Protein AF-A0A8H4B913-F1 (afdb_monomer_lite)

pLDDT: mean 76.71, std 16.84, range [29.48, 97.31]

Sequence (145 aa):
MSSKTLIDTDVIFIDRSGDLFRDILYYLRTGSVTTSNKKKLTSLQREAEFYQLQELANLLERHMDRANREHKEFLVRDMDFLDVSNIGVTKYIAHRQHTGKVYVYQIIGVIDVLISGYCQNHRKHGCTECHAQKLILRSSSKTLV

Radius of gyration: 27.28 Å; chains: 1; bounding box: 84×28×72 Å

Foldseek 3Di:
DDPPPPPPPPDDDDPDDPVLVVQVVVCVVPVDGDDLDLVSLVNNLVVCVVVVVVSSNVVSVVSNVVSVVVPFDKDKAAPVQADFDDDDPDGGWGWDDDPNDIWIKDWPDKDWAFDQQQDPVVRDGRDPPDTGIITTITGDPDDDD

InterPro domains:
  IPR003131 Potassium channel tetramerisation-type BTB domain [PF02214] (8-56)
  IPR011333 SKP1/BTB/POZ domain superfamily [G3DSA:3.30.710.10] (2-71)
  IPR011333 SKP1/BTB/POZ domain superfamily [SSF54695] (8-66)

Secondary structure (DSSP, 8-state):
---------------S-HHHHHHHHHHHHHS------HHHHHHHHHHHHHTT-HHHHHHHHHHHHHHHHHS-PEEEEEGGG-B-----SSS-EEEEEETTEEEEEEEEEEEEEEEEEEETTTTEEEEEEEEEEEEEEEE------

Structure (mmCIF, N/CA/C/O backbone):
data_AF-A0A8H4B913-F1
#
_entry.id   AF-A0A8H4B913-F1
#
loop_
_atom_site.group_PDB
_atom_site.id
_atom_site.type_symbol
_atom_site.label_atom_id
_atom_site.label_alt_id
_atom_site.label_comp_id
_atom_site.label_asym_id
_atom_site.label_entity_id
_atom_site.label_seq_id
_atom_site.pdbx_PDB_ins_code
_atom_site.Cartn_x
_atom_site.Cartn_y
_atom_site.Cartn_z
_atom_site.occupancy
_atom_site.B_iso_or_equiv
_atom_site.auth_seq_id
_atom_site.auth_comp_id
_atom_site.auth_asym_id
_atom_site.auth_atom_id
_atom_site.pdbx_PDB_model_num
ATOM 1 N N . MET A 1 1 ? 54.958 4.901 -26.358 1.00 37.69 1 MET A N 1
ATOM 2 C CA . MET A 1 1 ? 54.009 3.983 -25.694 1.00 37.69 1 MET A CA 1
ATOM 3 C C . MET A 1 1 ? 52.603 4.500 -25.952 1.00 37.69 1 MET A C 1
ATOM 5 O O . MET A 1 1 ? 52.156 5.405 -25.266 1.00 37.69 1 MET A O 1
ATOM 9 N N . SER A 1 2 ? 51.974 4.034 -27.030 1.00 46.09 2 SER A N 1
ATOM 10 C CA . SER A 1 2 ? 50.637 4.464 -27.445 1.00 46.09 2 SER A CA 1
ATOM 11 C C . SER A 1 2 ? 49.643 3.423 -26.931 1.00 46.09 2 SER A C 1
ATOM 13 O O . SER A 1 2 ? 49.514 2.358 -27.529 1.00 46.09 2 SER A O 1
ATOM 15 N N . SER A 1 3 ? 49.002 3.685 -25.788 1.00 45.22 3 SER A N 1
ATOM 16 C CA . SER A 1 3 ? 47.859 2.875 -25.353 1.00 45.22 3 SER A CA 1
ATOM 17 C C . SER A 1 3 ? 46.655 3.290 -26.182 1.00 45.22 3 SER A C 1
ATOM 19 O O . SER A 1 3 ? 45.965 4.257 -25.870 1.00 45.22 3 SER A O 1
ATOM 21 N N . LYS A 1 4 ? 46.424 2.564 -27.275 1.00 53.06 4 LYS A N 1
ATOM 22 C CA . LYS A 1 4 ? 45.121 2.530 -27.932 1.00 53.06 4 LYS A CA 1
ATOM 23 C C . LYS A 1 4 ? 44.189 1.735 -27.022 1.00 53.06 4 LYS A C 1
ATOM 25 O O . LYS A 1 4 ? 44.141 0.512 -27.108 1.00 53.06 4 LYS A O 1
ATOM 30 N N . THR A 1 5 ? 43.482 2.419 -26.129 1.00 48.75 5 THR A N 1
ATOM 31 C CA . THR A 1 5 ? 42.288 1.841 -25.512 1.00 48.75 5 THR A CA 1
ATOM 32 C C . THR A 1 5 ? 41.269 1.692 -26.634 1.00 48.75 5 THR A C 1
ATOM 34 O O . THR A 1 5 ? 40.679 2.674 -27.076 1.00 48.75 5 THR A O 1
ATOM 37 N N . LEU A 1 6 ? 41.137 0.477 -27.164 1.00 49.78 6 LEU A N 1
ATOM 38 C CA . LEU A 1 6 ? 40.024 0.101 -28.025 1.00 49.78 6 LEU A CA 1
ATOM 39 C C . LEU A 1 6 ? 38.783 0.084 -27.136 1.00 49.78 6 LEU A C 1
ATOM 41 O O . LEU A 1 6 ? 38.476 -0.915 -26.491 1.00 49.78 6 LEU A O 1
ATOM 45 N N . ILE A 1 7 ? 38.139 1.241 -27.018 1.00 54.75 7 ILE A N 1
ATOM 46 C CA . ILE A 1 7 ? 36.788 1.317 -26.492 1.00 54.75 7 ILE A CA 1
ATOM 47 C C . ILE A 1 7 ? 35.910 0.845 -27.647 1.00 54.75 7 ILE A C 1
ATOM 49 O O . ILE A 1 7 ? 35.739 1.565 -28.627 1.00 54.75 7 ILE A O 1
ATOM 53 N N . ASP A 1 8 ? 35.422 -0.386 -27.563 1.00 57.50 8 ASP A N 1
ATOM 54 C CA . ASP A 1 8 ? 34.297 -0.822 -28.382 1.00 57.50 8 ASP A CA 1
ATOM 55 C C . ASP A 1 8 ? 33.063 -0.099 -27.808 1.00 57.50 8 ASP A C 1
ATOM 57 O O . ASP A 1 8 ? 32.496 -0.492 -26.787 1.00 57.50 8 ASP A O 1
ATOM 61 N N . THR A 1 9 ? 32.785 1.104 -28.320 1.00 63.94 9 THR A N 1
ATOM 62 C CA . THR A 1 9 ? 31.836 2.079 -27.753 1.00 63.94 9 THR A CA 1
ATOM 63 C C . THR A 1 9 ? 30.383 1.767 -28.112 1.00 63.94 9 THR A C 1
ATOM 65 O O . THR A 1 9 ? 29.708 2.608 -28.695 1.00 63.94 9 THR A O 1
ATOM 68 N N . ASP A 1 10 ? 29.878 0.604 -27.707 1.00 74.06 10 ASP A N 1
ATOM 69 C CA . ASP A 1 10 ? 28.447 0.255 -27.816 1.00 74.06 10 ASP A CA 1
ATOM 70 C C . ASP A 1 10 ? 27.734 0.279 -26.448 1.00 74.06 10 ASP A C 1
ATOM 72 O O . ASP A 1 10 ? 26.744 -0.413 -26.208 1.00 74.06 10 ASP A O 1
ATOM 76 N N . VAL A 1 11 ? 28.232 1.085 -25.505 1.00 80.44 11 VAL A N 1
ATOM 77 C CA . VAL A 1 11 ? 27.649 1.211 -24.162 1.00 80.44 11 VAL A CA 1
ATOM 78 C C . VAL A 1 11 ? 26.932 2.548 -24.019 1.00 80.44 11 VAL A C 1
ATOM 80 O O . VAL A 1 11 ? 27.543 3.612 -24.106 1.00 80.44 11 VAL A O 1
ATOM 83 N N . ILE A 1 12 ? 25.629 2.490 -23.739 1.00 85.50 12 ILE A N 1
A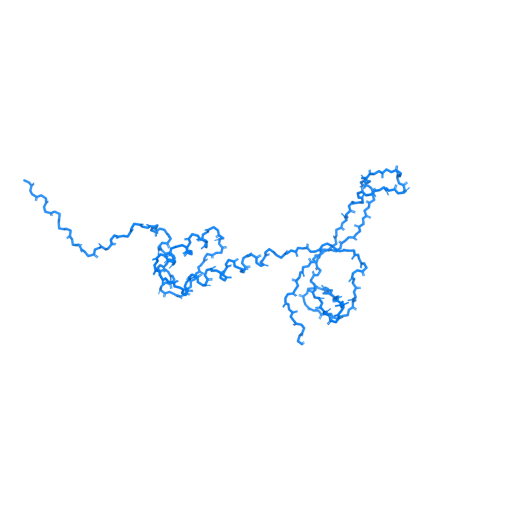TOM 84 C CA . ILE A 1 12 ? 24.831 3.666 -23.384 1.00 85.50 12 ILE A CA 1
ATOM 85 C C . ILE A 1 12 ? 25.016 3.941 -21.891 1.00 85.50 12 ILE A C 1
ATOM 87 O O . ILE A 1 12 ? 24.668 3.112 -21.048 1.00 85.50 12 ILE A O 1
ATOM 91 N N . PHE A 1 13 ? 25.547 5.117 -21.562 1.00 89.94 13 PHE A N 1
ATOM 92 C CA . PHE A 1 13 ? 25.605 5.600 -20.186 1.00 89.94 13 PHE A CA 1
ATOM 93 C C . PHE A 1 13 ? 24.299 6.304 -19.812 1.00 89.94 13 PHE A C 1
ATOM 95 O O . PHE A 1 13 ? 23.830 7.185 -20.533 1.00 89.94 13 PHE A O 1
ATOM 102 N N . ILE A 1 14 ? 23.731 5.929 -18.667 1.00 92.44 14 ILE A N 1
ATOM 103 C CA . ILE A 1 14 ? 22.515 6.525 -18.116 1.00 92.44 14 ILE A CA 1
ATOM 104 C C . ILE A 1 14 ? 22.822 6.961 -16.682 1.00 92.44 14 ILE A C 1
ATOM 106 O O . ILE A 1 14 ? 23.134 6.124 -15.837 1.00 92.44 14 ILE A O 1
ATOM 110 N N . ASP A 1 15 ? 22.718 8.263 -16.406 1.00 94.81 15 ASP A N 1
ATOM 111 C CA . ASP A 1 15 ? 22.996 8.857 -15.090 1.00 94.81 15 ASP A CA 1
ATOM 112 C C . ASP A 1 15 ? 21.830 8.639 -14.111 1.00 94.81 15 ASP A C 1
ATOM 114 O O . ASP A 1 15 ? 21.095 9.560 -13.754 1.00 94.81 15 ASP A O 1
ATOM 118 N N . ARG A 1 16 ? 21.586 7.372 -13.759 1.00 93.94 16 ARG A N 1
ATOM 119 C CA . ARG A 1 16 ? 20.510 6.917 -12.865 1.00 93.94 16 ARG A CA 1
ATOM 120 C C . ARG A 1 16 ? 21.000 5.801 -11.946 1.00 93.94 16 ARG A C 1
ATOM 122 O O . ARG A 1 16 ? 22.107 5.285 -12.074 1.00 93.94 16 ARG A O 1
ATOM 129 N N . SER A 1 17 ? 20.153 5.398 -11.000 1.00 93.25 17 SER A N 1
ATOM 130 C CA . SER A 1 17 ? 20.478 4.322 -10.061 1.00 93.25 17 SER A CA 1
ATOM 131 C C . SER A 1 17 ? 20.551 2.962 -10.765 1.00 93.25 17 SER A C 1
ATOM 133 O O . SER A 1 17 ? 19.525 2.393 -11.142 1.00 93.25 17 SER A O 1
ATOM 135 N N . GLY A 1 18 ? 21.758 2.400 -10.875 1.00 91.06 18 GLY A N 1
ATOM 136 C CA . GLY A 1 18 ? 21.967 1.050 -11.415 1.00 91.06 18 GLY A CA 1
ATOM 137 C C . GLY A 1 18 ? 21.254 -0.047 -10.612 1.00 91.06 18 GLY A C 1
ATOM 138 O O . GLY A 1 18 ? 20.727 -0.997 -11.193 1.00 91.06 18 GLY A O 1
ATOM 139 N N . ASP A 1 19 ? 21.156 0.115 -9.290 1.00 92.38 19 ASP A N 1
ATOM 140 C CA . ASP A 1 19 ? 20.474 -0.843 -8.413 1.00 92.38 19 ASP A CA 1
ATOM 141 C C . ASP A 1 19 ? 18.971 -0.919 -8.696 1.00 92.38 19 ASP A C 1
ATOM 143 O O . ASP A 1 19 ? 18.420 -2.013 -8.808 1.00 92.38 19 ASP A O 1
ATOM 147 N N . LEU A 1 20 ? 18.304 0.229 -8.856 1.00 94.81 20 LEU A N 1
ATOM 148 C CA . LEU A 1 20 ? 16.885 0.265 -9.220 1.00 94.81 20 LEU A CA 1
ATOM 149 C C . LEU A 1 20 ? 16.672 -0.138 -10.682 1.00 94.81 20 LEU A C 1
ATOM 151 O O . LEU A 1 20 ? 15.672 -0.780 -11.004 1.00 94.81 20 LEU A O 1
ATOM 155 N N . PHE A 1 21 ? 17.626 0.167 -11.566 1.00 95.75 21 PHE A N 1
ATOM 156 C CA . PHE A 1 21 ? 17.557 -0.254 -12.962 1.00 95.75 21 PHE A CA 1
ATOM 157 C C . PHE A 1 21 ? 17.549 -1.781 -13.112 1.00 95.75 21 PHE A C 1
ATOM 159 O O . PHE A 1 21 ? 16.904 -2.308 -14.016 1.00 95.75 21 PHE A O 1
ATOM 166 N N . ARG A 1 22 ? 18.175 -2.522 -12.188 1.00 94.81 22 ARG A N 1
ATOM 167 C CA . ARG A 1 22 ? 18.057 -3.986 -12.139 1.00 94.81 22 ARG A CA 1
ATOM 168 C C . ARG A 1 22 ? 16.602 -4.445 -12.003 1.00 94.81 22 ARG A C 1
ATOM 170 O O . ARG A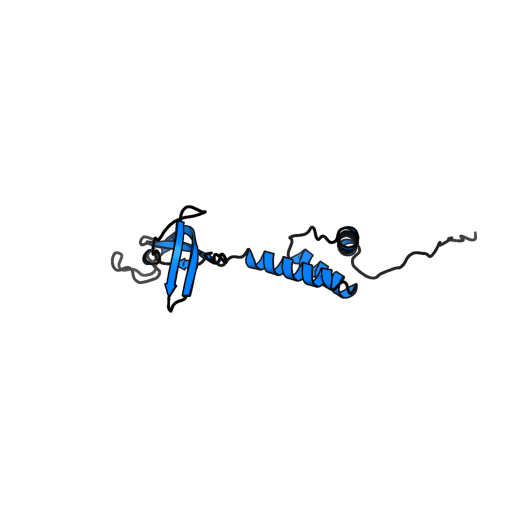 1 22 ? 16.211 -5.408 -12.663 1.00 94.81 22 ARG A O 1
ATOM 177 N N . ASP A 1 23 ? 15.811 -3.773 -11.169 1.00 95.25 23 ASP A N 1
ATOM 178 C CA . ASP A 1 23 ? 14.389 -4.078 -10.989 1.00 95.25 23 ASP A CA 1
ATOM 179 C C . ASP A 1 23 ? 13.564 -3.642 -12.216 1.00 95.25 23 ASP A C 1
ATOM 181 O O . ASP A 1 23 ? 12.682 -4.385 -12.647 1.00 95.25 23 ASP A O 1
ATOM 185 N N . ILE A 1 24 ? 13.894 -2.500 -12.839 1.00 96.25 24 ILE A N 1
ATOM 186 C CA . ILE A 1 24 ? 13.298 -2.072 -14.121 1.00 96.25 24 ILE A CA 1
ATOM 187 C C . ILE A 1 24 ? 13.535 -3.132 -15.205 1.00 96.25 24 ILE A C 1
ATOM 189 O O . ILE A 1 24 ? 12.596 -3.577 -15.862 1.00 96.25 24 ILE A O 1
ATOM 193 N N . LEU A 1 25 ? 14.774 -3.605 -15.353 1.00 96.56 25 LEU A N 1
ATOM 194 C CA . LEU A 1 25 ? 15.123 -4.667 -16.295 1.00 96.56 25 LEU A CA 1
ATOM 195 C C . LEU A 1 25 ? 14.404 -5.981 -15.991 1.00 96.56 25 LEU A C 1
ATOM 197 O O . LEU A 1 25 ? 14.025 -6.704 -16.910 1.00 96.56 25 LEU A O 1
ATOM 201 N N . TYR A 1 26 ? 14.240 -6.322 -14.714 1.00 96.06 26 TYR A N 1
ATOM 202 C CA . TYR A 1 26 ? 13.482 -7.506 -14.331 1.00 96.06 26 TYR A CA 1
ATOM 203 C C . TYR A 1 26 ? 12.018 -7.393 -14.773 1.00 96.06 26 TYR A C 1
ATOM 205 O O . TYR A 1 26 ? 11.489 -8.341 -15.359 1.00 96.06 26 TYR A O 1
ATOM 213 N N . TYR A 1 27 ? 11.390 -6.231 -14.572 1.00 96.38 27 TYR A N 1
ATOM 214 C CA . TYR A 1 27 ? 10.039 -5.972 -15.060 1.00 96.38 27 TYR A CA 1
ATOM 215 C C . TYR A 1 27 ? 9.961 -6.067 -16.587 1.00 96.38 27 TYR A C 1
ATOM 217 O O . TYR A 1 27 ? 9.115 -6.792 -17.094 1.00 96.38 27 TYR A O 1
ATOM 225 N N . LEU A 1 28 ? 10.879 -5.442 -17.328 1.00 95.44 28 LEU A N 1
ATOM 226 C CA . LEU A 1 28 ? 10.891 -5.520 -18.796 1.00 95.44 28 LEU A CA 1
ATOM 227 C C . LEU A 1 28 ? 11.009 -6.962 -19.320 1.00 95.44 28 LEU A C 1
ATOM 229 O O . LEU A 1 28 ? 10.495 -7.271 -20.390 1.00 95.44 28 LEU A O 1
ATOM 233 N N . ARG A 1 29 ? 11.657 -7.862 -18.568 1.00 96.38 29 ARG A N 1
ATOM 234 C CA . ARG A 1 29 ? 11.787 -9.285 -18.929 1.00 96.38 29 ARG A CA 1
ATOM 235 C C . ARG A 1 29 ? 10.578 -10.140 -18.555 1.00 96.38 29 ARG A C 1
ATOM 237 O O . ARG A 1 29 ? 10.346 -11.157 -19.198 1.00 96.38 29 ARG A O 1
ATOM 244 N N . THR A 1 30 ? 9.872 -9.799 -17.478 1.00 95.31 30 THR A N 1
ATOM 245 C CA . THR A 1 30 ? 8.906 -10.710 -16.826 1.00 95.31 30 THR A CA 1
ATOM 246 C C . THR A 1 30 ? 7.503 -10.130 -16.660 1.00 95.31 30 THR A C 1
ATOM 248 O O . THR A 1 30 ? 6.591 -10.843 -16.247 1.00 95.31 30 THR A O 1
ATOM 251 N N . GLY A 1 31 ? 7.324 -8.832 -16.895 1.00 92.12 31 GLY A N 1
ATOM 252 C CA . GLY A 1 31 ? 6.111 -8.081 -16.572 1.00 92.12 31 GLY A CA 1
ATOM 253 C C . GLY A 1 31 ? 5.811 -7.973 -15.071 1.00 92.12 31 GLY A C 1
ATOM 254 O O . GLY A 1 31 ? 4.720 -7.547 -14.701 1.00 92.12 31 GLY A O 1
ATOM 255 N N . SER A 1 32 ? 6.739 -8.375 -14.194 1.00 89.75 32 SER A N 1
ATOM 256 C CA . SER A 1 32 ? 6.480 -8.562 -12.760 1.00 89.75 32 SER A CA 1
ATOM 257 C C . SER A 1 32 ? 7.358 -7.681 -11.867 1.00 89.75 32 SER A C 1
ATOM 259 O O . SER A 1 32 ? 8.486 -7.340 -12.214 1.00 89.75 32 SER A O 1
ATOM 261 N N . VAL A 1 33 ? 6.849 -7.349 -10.675 1.00 90.62 33 VAL A N 1
ATOM 262 C CA . VAL A 1 33 ? 7.568 -6.609 -9.622 1.00 90.62 33 VAL A CA 1
ATOM 263 C C . VAL A 1 33 ? 7.680 -7.490 -8.380 1.00 90.62 33 VAL A C 1
ATOM 265 O O . VAL A 1 33 ? 6.695 -8.073 -7.938 1.00 90.62 33 VAL A O 1
ATOM 268 N N . THR A 1 34 ? 8.875 -7.580 -7.795 1.00 82.62 34 THR A N 1
ATOM 269 C CA . THR A 1 34 ? 9.179 -8.532 -6.706 1.00 82.62 34 THR A CA 1
ATOM 270 C C . THR A 1 34 ? 9.225 -7.905 -5.313 1.00 82.62 34 THR A C 1
ATOM 272 O O . THR A 1 34 ? 9.262 -8.624 -4.317 1.00 82.62 34 THR A O 1
ATOM 275 N N . THR A 1 35 ? 9.227 -6.575 -5.205 1.00 84.31 35 THR A N 1
ATOM 276 C CA . THR A 1 35 ? 9.357 -5.878 -3.918 1.00 84.31 35 THR A CA 1
ATOM 277 C C . THR A 1 35 ? 8.004 -5.512 -3.309 1.00 84.31 35 THR A C 1
ATOM 279 O O . THR A 1 35 ? 7.144 -4.942 -3.972 1.00 84.31 35 THR A O 1
ATOM 282 N N . SER A 1 36 ? 7.848 -5.761 -2.009 1.00 79.38 36 SER A N 1
ATOM 283 C CA . SER A 1 36 ? 6.737 -5.266 -1.180 1.00 79.38 36 SER A CA 1
ATOM 284 C C . SER A 1 36 ? 7.135 -4.087 -0.279 1.00 79.38 36 SER A C 1
ATOM 286 O O . SER A 1 36 ? 6.292 -3.496 0.391 1.00 79.38 36 SER A O 1
ATOM 288 N N . ASN A 1 37 ? 8.418 -3.707 -0.253 1.00 86.94 37 ASN A N 1
ATOM 289 C CA . ASN A 1 37 ? 8.898 -2.599 0.570 1.00 86.94 37 ASN A CA 1
ATOM 290 C C . ASN A 1 37 ? 8.413 -1.251 0.010 1.00 86.94 37 ASN A C 1
ATOM 292 O O . ASN A 1 37 ? 8.799 -0.866 -1.093 1.00 86.94 37 ASN A O 1
ATOM 296 N N . LYS A 1 38 ? 7.639 -0.501 0.806 1.00 85.50 38 LYS A N 1
ATOM 297 C CA . LYS A 1 38 ? 7.057 0.796 0.423 1.00 85.50 38 LYS A CA 1
ATOM 298 C C . LYS A 1 38 ? 8.092 1.829 -0.027 1.00 85.50 38 LYS A C 1
ATOM 300 O O . LYS A 1 38 ? 7.888 2.468 -1.051 1.00 85.50 38 LYS A O 1
ATOM 305 N N . LYS A 1 39 ? 9.217 1.972 0.688 1.00 89.00 39 LYS A N 1
ATOM 306 C CA . LYS A 1 39 ? 10.281 2.917 0.295 1.00 89.00 39 LYS A CA 1
ATOM 307 C C . LYS A 1 39 ? 10.869 2.537 -1.063 1.00 89.00 39 LYS A C 1
ATOM 309 O O . LYS A 1 39 ? 11.073 3.407 -1.903 1.00 89.00 39 LYS A O 1
ATOM 314 N N . LYS A 1 40 ? 11.096 1.238 -1.287 1.00 90.88 40 LYS A N 1
ATOM 315 C CA . LYS A 1 40 ? 11.619 0.732 -2.561 1.00 90.88 40 LYS A CA 1
ATOM 316 C C . LYS A 1 40 ? 10.609 0.909 -3.700 1.00 90.88 40 LYS A C 1
ATOM 318 O O . LYS A 1 40 ? 11.011 1.336 -4.773 1.00 90.88 40 LYS A O 1
ATOM 323 N N . LEU A 1 41 ? 9.319 0.656 -3.457 1.00 92.62 41 LEU A N 1
ATOM 324 C CA . LEU A 1 41 ? 8.242 0.900 -4.427 1.00 92.62 41 LEU A CA 1
ATOM 325 C C . LEU A 1 41 ? 8.198 2.370 -4.866 1.00 92.62 41 LEU A C 1
ATOM 327 O O . LEU A 1 41 ? 8.175 2.638 -6.062 1.00 92.62 41 LEU A O 1
ATOM 331 N N . THR A 1 42 ? 8.274 3.315 -3.923 1.00 93.50 42 THR A N 1
ATOM 332 C CA . THR A 1 42 ? 8.294 4.753 -4.241 1.00 93.50 42 THR A CA 1
ATOM 333 C C . THR A 1 42 ? 9.527 5.153 -5.053 1.00 93.50 42 THR A C 1
ATOM 335 O O . THR A 1 42 ? 9.413 5.916 -6.008 1.00 93.50 42 THR A O 1
ATOM 338 N N . SER A 1 43 ? 10.715 4.646 -4.710 1.00 94.94 43 SER A N 1
ATOM 339 C CA . SER A 1 43 ? 11.917 4.922 -5.509 1.00 94.94 43 SER A CA 1
ATOM 340 C C . SER A 1 43 ? 11.824 4.321 -6.913 1.00 94.94 43 SER A C 1
ATOM 342 O O . SER A 1 43 ? 12.207 4.972 -7.879 1.00 94.94 43 SER A O 1
ATOM 344 N N . LEU A 1 44 ? 11.278 3.109 -7.037 1.00 95.69 44 LEU A N 1
ATOM 345 C CA . LEU A 1 44 ? 11.126 2.426 -8.320 1.00 95.69 44 LEU A CA 1
ATOM 346 C C . LEU A 1 44 ? 10.081 3.103 -9.219 1.00 95.69 44 LEU A C 1
ATOM 348 O O . LEU A 1 44 ? 10.252 3.121 -10.433 1.00 95.69 44 LEU A O 1
ATOM 352 N N . GLN A 1 45 ? 9.045 3.710 -8.633 1.00 95.88 45 GLN A N 1
ATOM 353 C CA . GLN A 1 45 ? 8.050 4.494 -9.370 1.00 95.88 45 GLN A CA 1
ATOM 354 C C . GLN A 1 45 ? 8.703 5.678 -10.094 1.00 95.88 45 GLN A C 1
ATOM 356 O O . GLN A 1 45 ? 8.454 5.874 -11.278 1.00 95.88 45 GLN A O 1
ATOM 361 N N . ARG A 1 46 ? 9.616 6.398 -9.427 1.00 96.31 46 ARG A N 1
ATOM 362 C CA . ARG A 1 46 ? 10.357 7.513 -10.043 1.00 96.31 46 ARG A CA 1
ATOM 363 C C . ARG A 1 46 ? 11.248 7.067 -11.200 1.00 96.31 46 ARG A C 1
ATOM 365 O O . ARG A 1 46 ? 11.396 7.798 -12.173 1.00 96.31 46 ARG A O 1
ATOM 372 N N . GLU A 1 47 ? 11.852 5.882 -11.104 1.00 97.31 47 GLU A N 1
ATOM 373 C CA . GLU A 1 47 ? 12.603 5.318 -12.231 1.00 97.31 47 GLU A CA 1
ATOM 374 C C . GLU A 1 47 ? 11.663 4.919 -13.374 1.00 97.31 47 GLU A C 1
ATOM 376 O O . GLU A 1 47 ? 11.943 5.232 -14.526 1.00 97.31 47 GLU A O 1
ATOM 381 N N . ALA A 1 48 ? 10.523 4.288 -13.081 1.00 97.12 48 ALA A N 1
ATOM 382 C CA . ALA A 1 48 ? 9.534 3.935 -14.099 1.00 97.12 48 ALA A CA 1
ATOM 383 C C . ALA A 1 48 ? 9.024 5.171 -14.863 1.00 97.12 48 ALA A C 1
ATOM 385 O O . ALA A 1 48 ? 8.914 5.125 -16.085 1.00 97.12 48 ALA A O 1
ATOM 386 N N . GLU A 1 49 ? 8.781 6.282 -14.165 1.00 96.56 49 GLU A N 1
ATOM 387 C CA . GLU A 1 49 ? 8.432 7.574 -14.767 1.00 96.56 49 GLU A CA 1
ATOM 388 C C . GLU A 1 49 ? 9.566 8.125 -15.642 1.00 96.56 49 GLU A C 1
ATOM 390 O O . GLU A 1 49 ? 9.315 8.540 -16.774 1.00 96.56 49 GLU A O 1
ATOM 395 N N . PHE A 1 50 ? 10.814 8.078 -15.160 1.00 97.12 50 PHE A N 1
ATOM 396 C CA . PHE A 1 50 ? 11.989 8.519 -15.919 1.00 97.12 50 PHE A CA 1
ATOM 397 C C . PHE A 1 50 ? 12.150 7.745 -17.236 1.00 97.12 50 PHE A C 1
ATOM 399 O O . PHE A 1 50 ? 12.357 8.350 -18.286 1.00 97.12 50 PHE A O 1
ATOM 406 N N . TYR A 1 51 ? 11.996 6.418 -17.199 1.00 96.69 51 TYR A N 1
ATOM 407 C CA . TYR A 1 51 ? 12.046 5.555 -18.386 1.00 96.69 51 TYR A CA 1
ATOM 408 C C . TYR A 1 51 ? 10.731 5.519 -19.182 1.00 96.69 51 TYR A C 1
ATOM 410 O O . TYR A 1 51 ? 10.620 4.751 -20.134 1.00 96.69 51 TYR A O 1
ATOM 418 N N . GLN A 1 52 ? 9.735 6.331 -18.809 1.00 97.19 52 GLN A N 1
ATOM 419 C CA . GLN A 1 52 ? 8.430 6.434 -19.474 1.00 97.19 52 GLN A CA 1
ATOM 420 C C . GLN A 1 52 ? 7.645 5.107 -19.536 1.00 97.19 52 GLN A C 1
ATOM 422 O O . GLN A 1 52 ? 6.818 4.886 -20.420 1.00 97.19 52 GLN A O 1
ATOM 427 N N . LEU A 1 53 ? 7.854 4.229 -18.554 1.00 97.12 53 LEU A N 1
ATOM 428 C CA . LEU A 1 53 ? 7.183 2.936 -18.419 1.00 97.12 53 LEU A CA 1
ATOM 429 C C . LEU A 1 53 ? 5.868 3.093 -17.644 1.00 97.12 53 LEU A C 1
ATOM 431 O O . LEU A 1 53 ? 5.760 2.713 -16.476 1.00 97.12 53 LEU A O 1
ATOM 435 N N . GLN A 1 54 ? 4.852 3.654 -18.301 1.00 95.12 54 GLN A N 1
ATOM 436 C CA . GLN A 1 54 ? 3.561 3.979 -17.673 1.00 95.12 54 GLN A CA 1
ATOM 437 C C . GLN A 1 54 ? 2.857 2.760 -17.061 1.00 95.12 54 GLN A C 1
ATOM 439 O O . GLN A 1 54 ? 2.296 2.838 -15.969 1.00 95.12 54 GLN A O 1
ATOM 444 N N . GLU A 1 55 ? 2.923 1.603 -17.721 1.00 95.50 55 GLU A N 1
ATOM 445 C CA . GLU A 1 55 ? 2.330 0.368 -17.196 1.00 95.50 55 GLU A CA 1
ATOM 446 C C . GLU A 1 55 ? 2.966 -0.062 -15.868 1.00 95.50 55 GLU A C 1
ATOM 448 O O . GLU A 1 55 ? 2.256 -0.476 -14.945 1.00 95.50 55 GLU A O 1
ATOM 453 N N . LEU A 1 56 ? 4.287 0.101 -15.741 1.00 95.88 56 LEU A N 1
ATOM 454 C CA . LEU A 1 56 ? 5.011 -0.168 -14.504 1.00 95.88 56 LEU A CA 1
ATOM 455 C C . LEU A 1 56 ? 4.667 0.859 -13.426 1.00 95.88 56 LEU A C 1
ATOM 457 O O . LEU A 1 56 ? 4.406 0.467 -12.292 1.00 95.88 56 LEU A O 1
ATOM 461 N N . ALA A 1 57 ? 4.623 2.150 -13.761 1.00 95.12 57 ALA A N 1
ATOM 462 C CA . ALA A 1 57 ? 4.254 3.197 -12.809 1.00 95.12 57 ALA A CA 1
ATOM 463 C C . ALA A 1 57 ? 2.862 2.932 -12.200 1.00 95.12 57 ALA A C 1
ATOM 465 O O . ALA A 1 57 ? 2.718 2.876 -10.976 1.00 95.12 57 ALA A O 1
ATOM 466 N N . ASN A 1 58 ? 1.875 2.619 -13.046 1.00 93.31 58 ASN A N 1
ATOM 467 C CA . ASN A 1 58 ? 0.513 2.265 -12.630 1.00 93.31 58 ASN A CA 1
ATOM 468 C C . ASN A 1 58 ? 0.457 0.952 -11.830 1.00 93.31 58 ASN A C 1
ATOM 470 O O . ASN A 1 58 ? -0.380 0.762 -10.943 1.00 93.31 58 ASN A O 1
ATOM 474 N N . LEU A 1 59 ? 1.314 -0.021 -12.152 1.00 92.75 59 LEU A N 1
ATOM 475 C CA . LEU A 1 59 ? 1.441 -1.246 -11.365 1.00 92.75 59 LEU A CA 1
ATOM 476 C C . LEU A 1 59 ? 1.974 -0.934 -9.957 1.00 92.75 59 LEU A C 1
ATOM 478 O O . LEU A 1 59 ? 1.380 -1.376 -8.974 1.00 92.75 59 LEU A O 1
ATOM 482 N N . LEU A 1 60 ? 3.046 -0.149 -9.849 1.00 93.94 60 LEU A N 1
ATOM 483 C CA . LEU A 1 60 ? 3.677 0.211 -8.577 1.00 93.94 60 LEU A CA 1
ATOM 484 C C . LEU A 1 60 ? 2.740 1.014 -7.671 1.00 93.94 60 LEU A C 1
ATOM 486 O O . LEU A 1 60 ? 2.664 0.722 -6.477 1.00 93.94 60 LEU A O 1
ATOM 490 N N . GLU A 1 61 ? 1.965 1.940 -8.235 1.00 90.56 61 GLU A N 1
ATOM 491 C CA . GLU A 1 61 ? 0.928 2.677 -7.508 1.00 90.56 61 GLU A CA 1
ATOM 492 C C . GLU A 1 61 ? -0.113 1.723 -6.898 1.00 90.56 61 GLU A C 1
ATOM 494 O O . GLU A 1 61 ? -0.369 1.754 -5.693 1.00 90.56 61 GLU A O 1
ATOM 499 N N . ARG A 1 62 ? -0.618 0.756 -7.679 1.00 88.00 62 ARG A N 1
ATOM 500 C CA . ARG A 1 62 ? -1.548 -0.270 -7.172 1.00 88.00 62 ARG A CA 1
ATOM 501 C C . ARG A 1 62 ? -0.939 -1.126 -6.058 1.00 88.00 62 ARG A C 1
ATOM 503 O O . ARG A 1 62 ? -1.648 -1.497 -5.116 1.00 88.00 62 ARG A O 1
ATOM 510 N N . HIS A 1 63 ? 0.352 -1.451 -6.147 1.00 86.19 63 HIS A N 1
ATOM 511 C CA . HIS A 1 63 ? 1.074 -2.162 -5.087 1.00 86.19 63 HIS A CA 1
ATOM 512 C C . HIS A 1 63 ? 1.191 -1.318 -3.813 1.00 86.19 63 HIS A C 1
ATOM 514 O O . HIS A 1 63 ? 0.974 -1.841 -2.718 1.00 86.19 63 HIS A O 1
ATOM 520 N N . MET A 1 64 ? 1.466 -0.018 -3.940 1.00 85.81 64 MET A N 1
ATOM 521 C CA . MET A 1 64 ? 1.492 0.916 -2.815 1.00 85.81 64 MET A CA 1
ATOM 522 C C . MET A 1 64 ? 0.109 1.070 -2.176 1.00 85.81 64 MET A C 1
ATOM 524 O O . MET A 1 64 ? 0.002 1.010 -0.952 1.00 85.81 64 MET A O 1
ATOM 528 N N . ASP A 1 65 ? -0.957 1.160 -2.969 1.00 82.56 65 ASP A N 1
ATOM 529 C CA . ASP A 1 65 ? -2.331 1.195 -2.465 1.0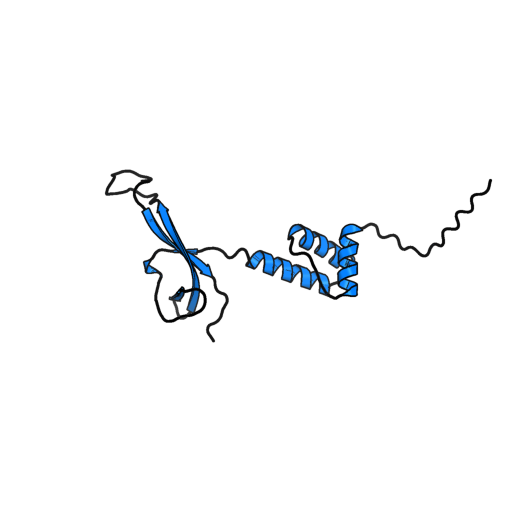0 82.56 65 ASP A CA 1
ATOM 530 C C . ASP A 1 65 ? -2.731 -0.097 -1.764 1.00 82.56 65 ASP A C 1
ATOM 532 O O . ASP A 1 65 ? -3.492 -0.079 -0.799 1.00 82.56 65 ASP A O 1
ATOM 536 N N . ARG A 1 66 ? -2.262 -1.254 -2.243 1.00 74.25 66 ARG A N 1
ATOM 537 C CA . ARG A 1 66 ? -2.482 -2.528 -1.548 1.00 74.25 66 ARG A CA 1
ATOM 538 C C . ARG A 1 66 ? -1.743 -2.546 -0.209 1.00 74.25 66 ARG A C 1
ATOM 540 O O . ARG A 1 66 ? -2.372 -2.848 0.799 1.00 74.25 66 ARG A O 1
ATOM 547 N N . ALA A 1 67 ? -0.472 -2.149 -0.182 1.00 68.38 67 ALA A N 1
ATOM 548 C CA . ALA A 1 67 ? 0.307 -2.049 1.053 1.00 68.38 67 ALA A CA 1
ATOM 549 C C . ALA A 1 67 ? -0.309 -1.044 2.049 1.00 68.38 67 ALA A C 1
ATOM 551 O O . ALA A 1 67 ? -0.331 -1.286 3.252 1.00 68.38 67 ALA A O 1
ATOM 552 N N . ASN A 1 68 ? -0.879 0.058 1.554 1.00 65.06 68 ASN A N 1
ATOM 553 C CA . ASN A 1 68 ? -1.604 1.025 2.379 1.00 65.06 68 ASN A CA 1
ATOM 554 C C . ASN A 1 68 ? -2.954 0.470 2.870 1.00 65.06 68 ASN A C 1
ATOM 556 O O . ASN A 1 68 ? -3.324 0.712 4.012 1.00 65.06 68 ASN A O 1
ATOM 560 N N . ARG A 1 69 ? -3.673 -0.318 2.059 1.00 61.78 69 ARG A N 1
ATOM 561 C CA . ARG A 1 69 ? -4.922 -0.997 2.464 1.00 61.78 69 ARG A CA 1
ATOM 562 C C . ARG A 1 69 ? -4.704 -2.125 3.475 1.00 61.78 69 ARG A C 1
ATOM 564 O O . ARG A 1 69 ? -5.640 -2.490 4.186 1.00 61.78 69 ARG A O 1
ATOM 571 N N . GLU A 1 70 ? -3.499 -2.685 3.551 1.00 56.59 70 GLU A N 1
ATOM 572 C CA . GLU A 1 70 ? -3.123 -3.670 4.572 1.00 56.59 70 GLU A CA 1
ATOM 573 C C . GLU A 1 70 ? -2.896 -3.040 5.957 1.00 56.59 70 GLU A C 1
ATOM 575 O O . GLU A 1 70 ? -3.057 -3.736 6.962 1.00 56.59 70 GLU A O 1
ATOM 580 N N . HIS A 1 71 ? -2.706 -1.716 6.044 1.00 50.31 71 HIS A N 1
ATOM 581 C CA . HIS A 1 71 ? -3.000 -0.950 7.260 1.00 50.31 71 HIS A CA 1
ATOM 582 C C . HIS A 1 71 ? -4.520 -0.796 7.415 1.00 50.31 71 HIS A C 1
ATOM 584 O O . HIS A 1 71 ? -5.083 0.289 7.285 1.00 50.31 71 HIS A O 1
ATOM 590 N N . LYS A 1 72 ? -5.218 -1.907 7.665 1.00 57.44 72 LYS A N 1
ATOM 591 C CA . LYS A 1 72 ? -6.641 -1.859 8.001 1.00 57.44 72 LYS A CA 1
ATOM 592 C C . LYS A 1 72 ? -6.794 -1.137 9.335 1.00 57.44 72 LYS A C 1
ATOM 594 O O . LYS A 1 72 ? -6.328 -1.641 10.353 1.00 57.44 72 LYS A O 1
ATOM 599 N N . GLU A 1 73 ? -7.452 0.019 9.321 1.00 64.69 73 GLU A N 1
ATOM 600 C CA . GLU A 1 73 ? -7.888 0.688 10.543 1.00 64.69 73 GLU A CA 1
ATOM 601 C C . GLU A 1 73 ? -8.672 -0.306 11.405 1.00 64.69 73 GLU A C 1
ATOM 603 O O . GLU A 1 73 ? -9.652 -0.921 10.962 1.00 64.69 73 GLU A O 1
ATOM 608 N N . PHE A 1 74 ? -8.197 -0.493 12.634 1.00 67.12 74 PHE A N 1
ATOM 609 C CA . PHE A 1 74 ? -8.918 -1.246 13.640 1.00 67.12 74 PHE A CA 1
ATOM 610 C C . PHE A 1 74 ? -9.937 -0.315 14.287 1.00 67.12 74 PHE A C 1
ATOM 612 O O . PHE A 1 74 ? -9.597 0.754 14.788 1.00 67.12 74 PHE A O 1
ATOM 619 N N . LEU A 1 75 ? -11.198 -0.726 14.275 1.00 74.06 75 LEU A N 1
ATOM 620 C CA . LEU A 1 75 ? -12.276 -0.029 14.958 1.00 74.06 75 LEU A CA 1
ATOM 621 C C . LEU A 1 75 ? -12.441 -0.624 16.349 1.00 74.06 75 LEU A C 1
ATOM 623 O O . LEU A 1 75 ? -12.628 -1.830 16.478 1.00 74.06 75 LEU A O 1
ATOM 627 N N . VAL A 1 76 ? -12.414 0.222 17.376 1.00 72.25 76 VAL A N 1
ATOM 628 C CA . VAL A 1 76 ? -12.756 -0.174 18.744 1.00 72.25 76 VAL A CA 1
ATOM 629 C C . VAL A 1 76 ? -14.204 0.226 19.013 1.00 72.25 76 VAL A C 1
ATOM 631 O O . VAL A 1 76 ? -14.562 1.395 18.856 1.00 72.25 76 VAL A O 1
ATOM 634 N N . ARG A 1 77 ? -15.059 -0.735 19.368 1.00 79.12 77 ARG A N 1
ATOM 635 C CA . ARG A 1 77 ? -16.494 -0.507 19.615 1.00 79.12 77 ARG A CA 1
ATOM 636 C C . ARG A 1 77 ? -16.955 -1.174 20.902 1.00 79.12 77 ARG A C 1
ATOM 638 O O . ARG A 1 77 ? -16.334 -2.121 21.365 1.00 79.12 77 ARG A O 1
ATOM 645 N N . ASP A 1 78 ? -18.029 -0.654 21.475 1.00 76.38 78 ASP A N 1
ATOM 646 C CA . ASP A 1 78 ? -18.709 -1.275 22.609 1.00 76.38 78 ASP A CA 1
ATOM 647 C C . ASP A 1 78 ? -19.325 -2.633 22.230 1.00 76.38 78 ASP A C 1
ATOM 649 O O . ASP A 1 78 ? -19.490 -2.952 21.052 1.00 76.38 78 ASP A O 1
ATOM 653 N N . MET A 1 79 ? -19.601 -3.470 23.232 1.00 65.38 79 MET A N 1
ATOM 654 C CA . MET A 1 79 ? -20.121 -4.833 23.033 1.00 65.38 79 MET A CA 1
ATOM 655 C C . MET A 1 79 ? -21.559 -4.869 22.491 1.00 65.38 79 MET A C 1
ATOM 657 O O . MET A 1 79 ? -21.946 -5.848 21.857 1.00 65.38 79 MET A O 1
ATOM 661 N N . ASP A 1 80 ? -22.329 -3.797 22.690 1.00 68.75 80 ASP A N 1
ATOM 662 C CA . ASP A 1 80 ? -23.691 -3.599 22.164 1.00 68.75 80 ASP A CA 1
ATOM 663 C C . ASP A 1 80 ? -23.749 -3.497 20.626 1.00 68.75 80 ASP A C 1
ATOM 665 O O . ASP A 1 80 ? -24.820 -3.473 20.024 1.00 68.75 80 ASP A O 1
ATOM 669 N N . PHE A 1 81 ? -22.584 -3.480 19.981 1.00 62.81 81 PHE A N 1
ATOM 670 C CA . PHE A 1 81 ? -22.392 -3.408 18.541 1.00 62.81 81 PHE A CA 1
ATOM 671 C C . PHE A 1 81 ? -22.816 -4.668 17.755 1.00 62.81 81 PHE A C 1
ATOM 673 O O . PHE A 1 81 ? -22.935 -4.596 16.531 1.00 62.81 81 PHE A O 1
ATOM 680 N N . LEU A 1 82 ? -22.995 -5.829 18.397 1.00 61.12 82 LEU A N 1
ATOM 681 C CA . LEU A 1 82 ? -23.170 -7.110 17.698 1.00 61.12 82 LEU A CA 1
ATOM 682 C C . LEU A 1 82 ? -24.642 -7.481 17.461 1.00 61.12 82 LEU A C 1
ATOM 684 O O . LEU A 1 82 ? -25.320 -7.941 18.375 1.00 61.12 82 LEU A O 1
ATOM 688 N N . ASP A 1 83 ? -25.089 -7.388 16.205 1.00 57.38 83 ASP A N 1
ATOM 689 C CA . ASP A 1 83 ? -26.266 -8.109 15.705 1.00 57.38 83 ASP A CA 1
ATOM 690 C C . ASP A 1 83 ? -25.799 -9.440 15.086 1.00 57.38 83 ASP A C 1
ATOM 692 O O . ASP A 1 83 ? -25.096 -9.470 14.069 1.00 57.38 83 ASP A O 1
ATOM 696 N N . VAL A 1 84 ? -26.073 -10.554 15.770 1.00 54.50 84 VAL A N 1
ATOM 697 C CA . VAL A 1 84 ? -25.498 -11.868 15.447 1.00 54.50 84 VAL A CA 1
ATOM 698 C C . VAL A 1 84 ? -26.427 -12.619 14.493 1.00 54.50 84 VAL A C 1
ATOM 700 O O . VAL A 1 84 ? -27.257 -13.419 14.914 1.00 54.50 84 VAL A O 1
ATOM 703 N N . SER A 1 85 ? -26.258 -12.400 13.188 1.00 47.12 85 SER A N 1
ATOM 704 C CA . SER A 1 85 ? -26.925 -13.174 12.130 1.00 47.12 85 SER A CA 1
ATOM 705 C C . SER A 1 85 ? -25.900 -13.845 11.184 1.00 47.12 85 SER A C 1
ATOM 707 O O . SER A 1 85 ? -25.318 -13.220 10.313 1.00 47.12 85 SER A O 1
ATOM 709 N N . ASN A 1 86 ? -25.656 -15.145 11.413 1.00 40.72 86 ASN A N 1
ATOM 710 C CA . ASN A 1 86 ? -25.076 -16.201 10.545 1.00 40.72 86 ASN A CA 1
ATOM 711 C C . ASN A 1 86 ? -23.804 -15.985 9.649 1.00 40.72 86 ASN A C 1
ATOM 713 O O . ASN A 1 86 ? -23.894 -15.614 8.488 1.00 40.72 86 ASN A O 1
ATOM 717 N N . ILE A 1 87 ? -22.652 -16.439 10.192 1.00 38.41 87 ILE A N 1
ATOM 718 C CA . ILE A 1 87 ? -21.598 -17.406 9.724 1.00 38.41 87 ILE A CA 1
ATOM 719 C C . ILE A 1 87 ? -20.732 -17.205 8.431 1.00 38.41 87 ILE A C 1
ATOM 721 O O . ILE A 1 87 ? -21.182 -17.428 7.313 1.00 38.41 87 ILE A O 1
ATOM 725 N N . GLY A 1 88 ? -19.395 -17.071 8.654 1.00 29.48 88 GLY A N 1
ATOM 726 C CA . GLY A 1 88 ? -18.247 -17.602 7.848 1.00 29.48 88 GLY A CA 1
ATOM 727 C C . GLY A 1 88 ? -17.302 -16.559 7.189 1.00 29.48 88 GLY A C 1
ATOM 728 O O . GLY A 1 88 ? -17.780 -15.648 6.539 1.00 29.48 88 GLY A O 1
ATOM 729 N N . VAL A 1 89 ? -15.951 -16.550 7.220 1.00 36.88 89 VAL A N 1
ATOM 730 C CA . VAL A 1 89 ? -14.855 -17.352 7.818 1.00 36.88 89 VAL A CA 1
ATOM 731 C C . VAL A 1 89 ? -13.821 -16.385 8.436 1.00 36.88 89 VAL A C 1
ATOM 733 O O . VAL A 1 89 ? -12.945 -15.856 7.759 1.00 36.88 89 VAL A O 1
ATOM 736 N N . THR A 1 90 ? -14.017 -16.080 9.713 1.00 39.84 90 THR A N 1
ATOM 737 C CA . THR A 1 90 ? -13.192 -16.330 10.921 1.00 39.84 90 THR A CA 1
ATOM 738 C C . THR A 1 90 ? -14.221 -16.206 12.045 1.00 39.84 90 THR A C 1
ATOM 740 O O . THR A 1 90 ? -15.032 -15.302 11.914 1.00 39.84 90 THR A O 1
ATOM 743 N N . LYS A 1 91 ? -14.278 -17.093 13.052 1.00 52.44 91 LYS A N 1
ATOM 744 C CA . LYS A 1 91 ? -15.509 -17.522 13.782 1.00 52.44 91 LYS A CA 1
ATOM 745 C C . LYS A 1 91 ? -16.686 -16.536 14.022 1.00 52.44 91 LYS A C 1
ATOM 747 O O . LYS A 1 91 ? -17.794 -17.042 14.139 1.00 52.44 91 LYS A O 1
ATOM 752 N N . TYR A 1 92 ? -16.519 -15.209 14.029 1.00 57.00 92 TYR A N 1
ATOM 753 C CA . TYR A 1 92 ? -17.617 -14.235 14.040 1.00 57.00 92 TYR A CA 1
ATOM 754 C C . TYR A 1 92 ? -17.380 -13.057 13.071 1.00 57.00 92 TYR A C 1
ATOM 756 O O . TYR A 1 92 ? -16.302 -12.455 13.041 1.00 57.00 92 TYR A O 1
ATOM 764 N N . ILE A 1 93 ? -18.410 -12.721 12.294 1.00 61.38 93 ILE A N 1
ATOM 765 C CA . ILE A 1 93 ? -18.516 -11.501 11.485 1.00 61.38 93 ILE A CA 1
ATOM 766 C C . ILE A 1 93 ? -19.625 -10.656 12.111 1.00 61.38 93 ILE A C 1
ATOM 768 O O . ILE A 1 93 ? -20.664 -11.195 12.483 1.00 61.38 93 ILE A O 1
ATOM 772 N N . ALA A 1 94 ? -19.388 -9.355 12.259 1.00 66.38 94 ALA A N 1
ATOM 773 C CA . ALA A 1 94 ? -20.376 -8.419 12.771 1.00 66.38 94 ALA A CA 1
ATOM 774 C C . ALA A 1 94 ? -21.022 -7.653 11.617 1.00 66.38 94 ALA A C 1
ATOM 776 O O . ALA A 1 94 ? -20.319 -7.093 10.767 1.00 66.38 94 ALA A O 1
ATOM 777 N N . HIS A 1 95 ? -22.351 -7.611 11.625 1.00 68.62 95 HIS A N 1
ATOM 778 C CA . HIS A 1 95 ? -23.151 -6.839 10.688 1.00 68.62 95 HIS A CA 1
ATOM 779 C C . HIS A 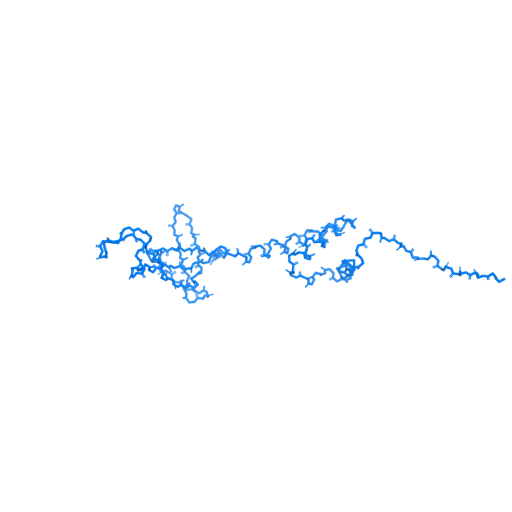1 95 ? -23.736 -5.630 11.403 1.00 68.62 95 HIS A C 1
ATOM 781 O O . HIS A 1 95 ? -24.261 -5.739 12.506 1.00 68.62 95 HIS A O 1
ATOM 787 N N . ARG A 1 96 ? -23.657 -4.463 10.766 1.00 71.69 96 ARG A N 1
ATOM 788 C CA . ARG A 1 96 ? -24.376 -3.271 11.216 1.00 71.69 96 ARG A CA 1
ATOM 789 C C . ARG A 1 96 ? -25.230 -2.756 10.079 1.00 71.69 96 ARG A C 1
ATOM 791 O O . ARG A 1 96 ? -24.690 -2.373 9.044 1.00 71.69 96 ARG A O 1
ATOM 798 N N . GLN A 1 97 ? -26.538 -2.692 10.289 1.00 70.75 97 GLN A N 1
ATOM 799 C CA . GLN A 1 97 ? -27.444 -2.008 9.379 1.00 70.75 97 GLN A CA 1
ATOM 800 C C . GLN A 1 97 ? -27.732 -0.608 9.920 1.00 70.75 97 GLN A C 1
ATOM 802 O O . GLN A 1 97 ? -28.218 -0.433 11.033 1.00 70.75 97 GLN A O 1
ATOM 807 N N . HIS A 1 98 ? -27.398 0.416 9.145 1.00 71.88 98 HIS A N 1
ATOM 808 C CA . HIS A 1 98 ? -27.731 1.794 9.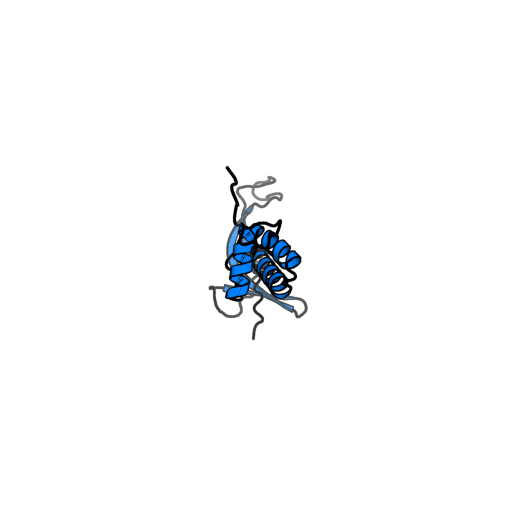481 1.00 71.88 98 HIS A CA 1
ATOM 809 C C . HIS A 1 98 ? -28.136 2.522 8.208 1.00 71.88 98 HIS A C 1
ATOM 811 O O . HIS A 1 98 ? -27.424 2.435 7.212 1.00 71.88 98 HIS A O 1
ATOM 817 N N . THR A 1 99 ? -29.297 3.186 8.234 1.00 79.12 99 THR A N 1
ATOM 818 C CA . THR A 1 99 ? -29.823 3.974 7.101 1.00 79.12 99 THR A CA 1
ATOM 819 C C . THR A 1 99 ? -29.834 3.215 5.762 1.00 79.12 99 THR A C 1
ATOM 821 O O . THR A 1 99 ? -29.522 3.770 4.713 1.00 79.12 99 THR A O 1
ATOM 824 N N . GLY A 1 100 ? -30.166 1.917 5.794 1.00 71.94 100 GLY A N 1
ATOM 825 C CA . GLY A 1 100 ? -30.218 1.056 4.602 1.00 71.94 100 GLY A CA 1
ATOM 826 C C . GLY A 1 100 ? -28.858 0.558 4.096 1.00 71.94 100 GLY A C 1
ATOM 827 O O . GLY A 1 100 ? -28.813 -0.203 3.135 1.00 71.94 100 GLY A O 1
ATOM 828 N N . LYS A 1 101 ? -27.750 0.936 4.743 1.00 66.25 101 LYS A N 1
ATOM 829 C CA . LYS A 1 101 ? -26.405 0.431 4.440 1.00 66.25 101 LYS A CA 1
ATOM 830 C C . LYS A 1 101 ? -26.031 -0.687 5.405 1.00 66.25 101 LYS A C 1
ATOM 832 O O . LYS A 1 101 ? -26.210 -0.541 6.615 1.00 66.25 101 LYS A O 1
ATOM 837 N N . VAL A 1 102 ? -25.486 -1.776 4.866 1.00 72.25 102 VAL A N 1
ATOM 838 C CA . VAL A 1 102 ? -24.947 -2.901 5.642 1.00 72.25 102 VAL A CA 1
ATOM 839 C C . VAL A 1 102 ? -23.429 -2.784 5.691 1.00 72.25 102 VAL A C 1
ATOM 841 O O . VAL A 1 102 ? -22.765 -2.724 4.658 1.00 72.25 102 VAL A O 1
ATOM 844 N N . TYR A 1 103 ? -22.882 -2.754 6.899 1.00 72.81 103 TYR A N 1
ATOM 845 C CA . TYR A 1 103 ? -21.448 -2.745 7.158 1.00 72.81 103 TYR A CA 1
ATOM 846 C C . TYR A 1 103 ? -21.023 -4.106 7.706 1.00 72.81 103 TYR A C 1
ATOM 848 O O . TYR A 1 103 ? -21.679 -4.630 8.606 1.00 72.81 103 TYR A O 1
ATOM 856 N N . VAL A 1 104 ? -19.927 -4.655 7.179 1.00 74.19 104 VAL A N 1
ATOM 857 C CA . VAL A 1 104 ? -19.422 -5.989 7.527 1.00 74.19 104 VAL A CA 1
ATOM 858 C C . VAL A 1 104 ? -18.039 -5.871 8.156 1.00 74.19 104 VAL A C 1
ATOM 860 O O . VAL A 1 104 ? -17.113 -5.308 7.564 1.00 74.19 104 VAL A O 1
ATOM 863 N N . TYR A 1 105 ? -17.879 -6.442 9.347 1.00 76.00 105 TYR A N 1
ATOM 864 C CA . TYR A 1 105 ? -16.628 -6.396 10.097 1.00 76.00 105 TYR A CA 1
ATOM 865 C C . TYR A 1 105 ? -16.181 -7.780 10.530 1.00 76.00 105 TYR A C 1
ATOM 867 O O . TYR A 1 105 ? -16.979 -8.627 10.915 1.00 76.00 105 TYR A O 1
ATOM 875 N N . GLN A 1 106 ? -14.873 -7.984 10.533 1.00 76.19 106 GLN A N 1
ATOM 876 C CA . GLN A 1 106 ? -14.257 -9.139 11.159 1.00 76.19 106 GLN A CA 1
ATOM 877 C C . GLN A 1 106 ? -13.906 -8.808 12.609 1.00 76.19 106 GLN A C 1
ATOM 879 O O . GLN A 1 106 ? -13.241 -7.800 12.858 1.00 76.19 106 GLN A O 1
ATOM 884 N N . ILE A 1 107 ? -14.312 -9.665 13.547 1.00 76.88 107 ILE A N 1
ATOM 885 C CA . ILE A 1 107 ? -13.927 -9.529 14.955 1.00 76.88 107 ILE A CA 1
ATOM 886 C C . ILE A 1 107 ? -12.518 -10.094 15.135 1.00 76.88 107 ILE A C 1
ATOM 888 O O . ILE A 1 107 ? -12.255 -11.250 14.805 1.00 76.88 107 ILE A O 1
ATOM 892 N N . ILE A 1 108 ? -11.612 -9.260 15.636 1.00 76.75 108 ILE A N 1
ATOM 893 C CA . ILE A 1 108 ? -10.207 -9.609 15.873 1.00 76.75 108 ILE A CA 1
ATOM 894 C C . ILE A 1 108 ? -9.991 -10.024 17.329 1.00 76.75 108 ILE A C 1
ATOM 896 O O . ILE A 1 108 ? -9.208 -10.931 17.595 1.00 76.75 108 ILE A O 1
ATOM 900 N N . GLY A 1 109 ? -10.706 -9.399 18.266 1.00 74.62 109 GLY A N 1
ATOM 901 C CA . GLY A 1 109 ? -10.619 -9.724 19.685 1.00 74.62 109 GLY A CA 1
ATOM 902 C C . GLY A 1 109 ? -11.427 -8.773 20.560 1.00 74.62 109 GLY A C 1
ATOM 903 O O . GLY A 1 109 ? -12.134 -7.898 20.058 1.00 74.62 109 GLY A O 1
ATOM 904 N N . VAL A 1 110 ? -11.291 -8.956 21.870 1.00 80.56 110 VAL A N 1
ATOM 905 C CA . VAL A 1 110 ? -11.840 -8.083 22.912 1.00 80.56 110 VAL A CA 1
ATOM 906 C C . VAL A 1 110 ? -10.664 -7.517 23.702 1.00 80.56 110 VAL A C 1
ATOM 908 O O . VAL A 1 110 ? -9.700 -8.236 23.963 1.00 80.56 110 VAL A O 1
ATOM 911 N N . ILE A 1 111 ? -10.736 -6.241 24.059 1.00 78.69 111 ILE A N 1
ATOM 912 C CA . ILE A 1 111 ? -9.773 -5.568 24.931 1.00 78.69 111 ILE A CA 1
ATOM 913 C C . ILE A 1 111 ? -10.475 -4.945 26.126 1.00 78.69 111 ILE A C 1
ATOM 915 O O . ILE A 1 111 ? -11.602 -4.465 26.011 1.00 78.69 111 ILE A O 1
ATOM 919 N N . ASP A 1 112 ? -9.766 -4.895 27.246 1.00 80.12 112 ASP A N 1
ATOM 920 C CA . ASP A 1 112 ? -10.171 -4.138 28.421 1.00 80.12 112 ASP A CA 1
ATOM 921 C C . ASP A 1 112 ? -9.653 -2.705 28.306 1.00 80.12 112 ASP A C 1
ATOM 923 O O . ASP A 1 112 ? -8.448 -2.454 28.244 1.00 80.12 112 ASP A O 1
ATOM 927 N N . VAL A 1 113 ? -10.571 -1.744 28.262 1.00 81.06 113 VAL A N 1
ATOM 928 C CA . VAL A 1 113 ? -10.256 -0.321 28.131 1.00 81.06 113 VAL A CA 1
ATOM 929 C C . VAL A 1 113 ? -10.509 0.376 29.456 1.00 81.06 113 VAL A C 1
ATOM 931 O O . VAL A 1 113 ? -11.566 0.215 30.066 1.00 81.06 113 VAL A O 1
ATOM 934 N N . LEU A 1 114 ? -9.537 1.175 29.893 1.00 81.00 114 LEU A N 1
ATOM 935 C CA . LEU A 1 114 ? -9.657 1.984 31.099 1.00 81.00 114 LEU A CA 1
ATOM 936 C C . LEU A 1 114 ? -10.712 3.074 30.934 1.00 81.00 114 LEU A C 1
ATOM 938 O O . LEU A 1 114 ? -10.748 3.786 29.927 1.00 81.00 114 LEU A O 1
ATOM 942 N N . ILE A 1 115 ? -11.540 3.244 31.961 1.00 72.81 115 ILE A N 1
ATOM 943 C CA . ILE A 1 115 ? -12.512 4.333 32.008 1.00 72.81 115 ILE A CA 1
ATOM 944 C C . ILE A 1 115 ? -11.772 5.604 32.437 1.00 72.81 115 ILE A C 1
ATOM 946 O O . ILE A 1 115 ? -11.439 5.790 33.606 1.00 72.81 115 ILE A O 1
ATOM 950 N N . SER A 1 116 ? -11.518 6.501 31.482 1.00 72.25 116 SER A N 1
ATOM 951 C CA . SER A 1 116 ? -10.856 7.790 31.743 1.00 72.25 116 SER A CA 1
ATOM 952 C C . SER A 1 116 ? -11.739 8.783 32.516 1.00 72.25 116 SER A C 1
ATOM 954 O O . SER A 1 116 ? -11.234 9.754 33.079 1.00 72.25 116 SER A O 1
ATOM 956 N N . GLY A 1 117 ? -13.051 8.535 32.570 1.00 79.12 117 GLY A N 1
ATOM 957 C CA . GLY A 1 117 ? -14.027 9.348 33.293 1.00 79.12 117 GLY A CA 1
ATOM 958 C C . GLY A 1 117 ? -13.972 9.210 34.819 1.00 79.12 117 GLY A C 1
ATOM 959 O O . GLY A 1 117 ? -13.136 8.506 35.387 1.00 79.12 117 GLY A O 1
ATOM 960 N N . TYR A 1 118 ? -14.889 9.907 35.496 1.00 79.75 118 TYR A N 1
ATOM 961 C CA . TYR A 1 118 ? -15.075 9.764 36.939 1.00 79.75 118 TYR A CA 1
ATOM 962 C C . TYR A 1 118 ? -15.690 8.398 37.252 1.00 79.75 118 TYR A C 1
ATOM 964 O O . TYR A 1 118 ? -16.800 8.086 36.818 1.00 79.75 118 TYR A O 1
ATOM 972 N N . CYS A 1 119 ? -14.971 7.580 38.011 1.00 83.56 119 CYS A N 1
ATOM 973 C CA . CYS A 1 119 ? -15.469 6.296 38.471 1.00 83.56 119 CYS A CA 1
ATOM 974 C C . CYS A 1 119 ? -16.345 6.499 39.712 1.00 83.56 119 CYS A C 1
ATOM 976 O O . CYS A 1 119 ? -15.843 6.912 40.754 1.00 83.56 119 CYS A O 1
ATOM 978 N N . GLN A 1 120 ? -17.633 6.158 39.626 1.00 84.31 120 GLN A N 1
ATOM 979 C CA . GLN A 1 120 ? -18.558 6.264 40.763 1.00 84.31 120 GLN A CA 1
ATOM 980 C C . GLN A 1 120 ? -18.226 5.277 41.895 1.00 84.31 120 GLN A C 1
ATOM 982 O O . GLN A 1 120 ? -18.390 5.609 43.067 1.00 84.31 120 GLN A O 1
ATOM 987 N N . ASN A 1 121 ? -17.691 4.097 41.562 1.00 84.56 121 ASN A N 1
ATOM 988 C CA . ASN A 1 121 ? -17.350 3.069 42.550 1.00 84.56 121 ASN A CA 1
ATOM 989 C C . ASN A 1 121 ? -16.124 3.454 43.387 1.00 84.56 121 ASN A C 1
ATOM 991 O O . ASN A 1 121 ? -16.143 3.335 44.607 1.00 84.56 121 ASN A O 1
ATOM 995 N N . HIS A 1 122 ? -15.074 3.960 42.737 1.00 84.31 122 HIS A N 1
ATOM 996 C CA . HIS A 1 122 ? -13.808 4.311 43.390 1.00 84.31 122 HIS A CA 1
ATOM 997 C C . HIS A 1 122 ? -13.643 5.818 43.628 1.00 84.31 122 HIS A C 1
ATOM 999 O O . HIS A 1 122 ? -12.585 6.255 44.076 1.00 84.31 122 HIS A O 1
ATOM 1005 N N . ARG A 1 123 ? -14.674 6.613 43.308 1.00 86.56 123 ARG A N 1
ATOM 1006 C CA . ARG A 1 123 ? -14.764 8.069 43.505 1.00 86.56 123 ARG A CA 1
ATOM 1007 C C . ARG A 1 123 ? -13.528 8.853 43.033 1.00 86.56 123 ARG A C 1
ATOM 1009 O O . ARG A 1 123 ? -13.157 9.855 43.641 1.00 86.56 123 ARG A O 1
ATOM 1016 N N . LYS A 1 124 ? -12.894 8.406 41.941 1.00 84.62 124 LYS A N 1
ATOM 1017 C CA . LYS A 1 124 ? -11.667 8.990 41.365 1.00 84.62 124 LYS A CA 1
ATOM 1018 C C . LYS A 1 124 ? -11.735 9.079 39.838 1.00 84.62 124 LYS A C 1
ATOM 1020 O O . LYS A 1 124 ? -12.404 8.267 39.198 1.00 84.62 124 LYS A O 1
ATOM 1025 N N . HIS A 1 125 ? -11.025 10.047 39.258 1.00 81.00 125 HIS A N 1
ATOM 1026 C CA . HIS A 1 125 ? -10.779 10.122 37.812 1.00 81.00 125 HIS A CA 1
ATOM 1027 C C . HIS A 1 125 ? -9.643 9.181 37.399 1.00 81.00 125 HIS A C 1
ATOM 1029 O O . HIS A 1 125 ? -8.738 8.932 38.194 1.00 81.00 125 HIS A O 1
ATOM 1035 N N . GLY A 1 126 ? -9.679 8.674 36.161 1.00 72.75 126 GLY A N 1
ATOM 1036 C CA . GLY A 1 126 ? -8.607 7.823 35.630 1.00 72.75 126 GLY A CA 1
ATOM 1037 C C . GLY A 1 126 ? -8.447 6.517 36.409 1.00 72.75 126 GLY A C 1
ATOM 1038 O O . GLY A 1 126 ? -7.335 6.107 36.733 1.00 72.75 126 GLY A O 1
ATOM 1039 N N . CYS A 1 127 ? -9.566 5.892 36.778 1.00 80.50 127 CYS A N 1
ATOM 1040 C CA . CYS A 1 127 ? -9.550 4.669 37.566 1.00 80.50 127 CYS A CA 1
ATOM 1041 C C . CYS A 1 127 ? -8.909 3.522 36.769 1.00 80.50 127 CYS A C 1
ATOM 1043 O O . CYS A 1 127 ? -9.424 3.119 35.731 1.00 80.50 127 CYS A O 1
ATOM 1045 N N . THR A 1 128 ? -7.811 2.972 37.290 1.00 80.81 128 THR A N 1
ATOM 1046 C CA . THR A 1 128 ? -7.084 1.836 36.698 1.00 80.81 128 THR A CA 1
ATOM 1047 C C . THR A 1 128 ? -7.675 0.473 37.050 1.00 80.81 128 THR A C 1
ATOM 1049 O O . THR A 1 128 ? -7.177 -0.536 36.577 1.00 80.81 128 THR A O 1
ATOM 1052 N N . GLU A 1 129 ? -8.691 0.449 37.915 1.00 80.94 129 GLU A N 1
ATOM 1053 C CA . GLU A 1 129 ? -9.337 -0.763 38.442 1.00 80.94 129 GLU A CA 1
ATOM 1054 C C . GLU A 1 129 ? -10.713 -1.008 37.803 1.00 80.94 129 GLU A C 1
ATOM 1056 O O . GLU A 1 129 ? -11.330 -2.049 38.012 1.00 80.94 129 GLU A O 1
ATOM 1061 N N . CYS A 1 130 ? -11.226 -0.041 37.037 1.00 81.19 130 CYS A N 1
ATOM 1062 C CA . CYS A 1 130 ? -12.475 -0.177 36.303 1.00 81.19 130 CYS A CA 1
ATOM 1063 C C . CYS A 1 130 ? -12.190 -0.225 34.809 1.00 81.19 130 CYS A C 1
ATOM 1065 O O . CYS A 1 130 ? -11.646 0.718 34.228 1.00 81.19 130 CYS A O 1
ATOM 1067 N N . HIS A 1 131 ? -12.625 -1.318 34.195 1.00 80.62 131 HIS A N 1
ATOM 1068 C CA . HIS A 1 131 ? -12.420 -1.593 32.786 1.00 80.62 131 HIS A CA 1
ATOM 1069 C C . HIS A 1 131 ? -13.765 -1.777 32.091 1.00 80.62 131 HIS A C 1
ATOM 1071 O O . HIS A 1 131 ? -14.727 -2.261 32.689 1.00 80.62 131 HIS A O 1
ATOM 1077 N N . ALA A 1 132 ? -13.820 -1.397 30.820 1.00 78.12 132 ALA A N 1
ATOM 1078 C CA . ALA A 1 132 ? -14.909 -1.733 29.920 1.00 78.12 132 ALA A CA 1
ATOM 1079 C C . ALA A 1 132 ? -14.370 -2.613 28.792 1.00 78.12 132 ALA A C 1
ATOM 1081 O O . ALA A 1 132 ? -13.358 -2.279 28.172 1.00 78.12 132 ALA A O 1
ATOM 1082 N N . GLN A 1 133 ? -15.066 -3.709 28.503 1.00 79.56 133 GLN A N 1
ATOM 1083 C CA . GLN A 1 133 ? -14.736 -4.562 27.370 1.00 79.56 133 GLN A CA 1
ATOM 1084 C C . GLN A 1 133 ? -15.154 -3.885 26.067 1.00 79.56 133 GLN A C 1
ATOM 1086 O O . GLN A 1 133 ? -16.307 -3.479 25.908 1.00 79.56 133 GLN A O 1
ATOM 1091 N N . LYS A 1 134 ? -14.218 -3.778 25.124 1.00 80.06 134 LYS A N 1
ATOM 1092 C CA . LYS A 1 134 ? -14.473 -3.271 23.774 1.00 80.06 134 LYS A CA 1
ATOM 1093 C C . LYS A 1 134 ? -13.973 -4.246 22.715 1.00 80.06 134 LYS A C 1
ATOM 1095 O O . LYS A 1 134 ? -12.949 -4.903 22.878 1.00 80.06 134 LYS A O 1
ATOM 1100 N N . LEU A 1 135 ? -14.698 -4.324 21.609 1.00 81.38 135 LEU A N 1
ATOM 1101 C CA . LEU A 1 135 ? -14.378 -5.151 20.453 1.00 81.38 135 LEU A CA 1
ATOM 1102 C C . LEU A 1 135 ? -13.355 -4.460 19.566 1.00 81.38 135 LEU A C 1
ATOM 1104 O O . LEU A 1 135 ? -13.526 -3.292 19.228 1.00 81.38 135 LEU A O 1
ATOM 1108 N N . ILE A 1 136 ? -12.355 -5.215 19.118 1.00 80.81 136 ILE A N 1
ATOM 1109 C CA . ILE A 1 136 ? -11.473 -4.828 18.021 1.00 80.81 136 ILE A CA 1
ATOM 1110 C C . ILE A 1 136 ? -12.040 -5.404 16.729 1.00 80.81 136 ILE A C 1
ATOM 1112 O O . ILE A 1 136 ? -12.133 -6.620 16.545 1.00 80.81 136 ILE A O 1
ATOM 1116 N N . LEU A 1 137 ? -12.380 -4.511 15.813 1.00 80.75 137 LEU A N 1
ATOM 1117 C CA . LEU A 1 137 ? -13.024 -4.810 14.549 1.00 80.75 137 LEU A CA 1
ATOM 1118 C C . LEU A 1 137 ? -12.121 -4.431 13.389 1.00 80.75 137 LEU A C 1
ATOM 1120 O O . LEU A 1 137 ? -11.389 -3.445 13.437 1.00 80.75 137 LEU A O 1
ATOM 1124 N N . ARG A 1 138 ? -12.233 -5.183 12.302 1.00 79.31 138 ARG A N 1
ATOM 1125 C CA . ARG A 1 138 ? -11.519 -4.927 11.058 1.00 79.31 138 ARG A CA 1
ATOM 1126 C C . ARG A 1 138 ? -12.510 -4.847 9.910 1.00 79.31 138 ARG A C 1
ATOM 1128 O O . ARG A 1 138 ? -13.261 -5.794 9.685 1.00 79.31 138 ARG A O 1
ATOM 1135 N N . SER A 1 139 ? -12.501 -3.736 9.175 1.00 73.88 139 SER A N 1
ATOM 1136 C CA . SER A 1 139 ? -13.395 -3.556 8.027 1.00 73.88 139 SER A CA 1
ATOM 1137 C C . SER A 1 139 ? -13.168 -4.648 6.972 1.00 73.88 139 SER A C 1
ATOM 1139 O O . SER A 1 139 ? -12.025 -4.973 6.606 1.00 73.88 139 SER A O 1
ATOM 1141 N N . SER A 1 140 ? -14.266 -5.248 6.511 1.00 67.12 140 SER A N 1
ATOM 1142 C CA . SER A 1 140 ? -14.274 -6.208 5.415 1.00 67.12 140 SER A CA 1
ATOM 1143 C C . SER A 1 140 ? -14.846 -5.537 4.173 1.00 67.12 140 SER A C 1
ATOM 1145 O O . SER A 1 140 ? -15.996 -5.118 4.159 1.00 67.12 140 SER A O 1
ATOM 1147 N N . SER A 1 141 ? -14.054 -5.476 3.102 1.00 57.88 141 SER A N 1
ATOM 1148 C CA . SER A 1 141 ? -14.504 -5.038 1.775 1.00 57.88 141 SER A CA 1
ATOM 1149 C C . SER A 1 141 ? -15.292 -6.117 1.022 1.00 57.88 141 SER A C 1
ATOM 1151 O O . SER A 1 141 ? -15.587 -5.946 -0.157 1.00 57.88 141 SER A O 1
ATOM 1153 N N . LYS A 1 142 ? -15.608 -7.249 1.666 1.00 53.28 142 LYS A N 1
ATOM 1154 C CA . LYS A 1 142 ? -16.442 -8.285 1.058 1.00 53.28 142 LYS A CA 1
ATOM 1155 C C . LYS A 1 142 ? -17.888 -7.797 0.998 1.00 53.28 142 LYS A C 1
ATOM 1157 O O . LYS A 1 142 ? -18.524 -7.634 2.036 1.00 53.28 142 LYS A O 1
ATOM 1162 N N . THR A 1 143 ? -18.391 -7.602 -0.214 1.00 43.34 143 THR A N 1
ATOM 1163 C CA . THR A 1 143 ? -19.823 -7.481 -0.486 1.00 43.34 143 THR A CA 1
ATOM 1164 C C . THR A 1 143 ? -20.467 -8.845 -0.245 1.00 43.34 143 THR A C 1
ATOM 1166 O O . THR A 1 143 ? -19.941 -9.855 -0.713 1.00 43.34 143 THR A O 1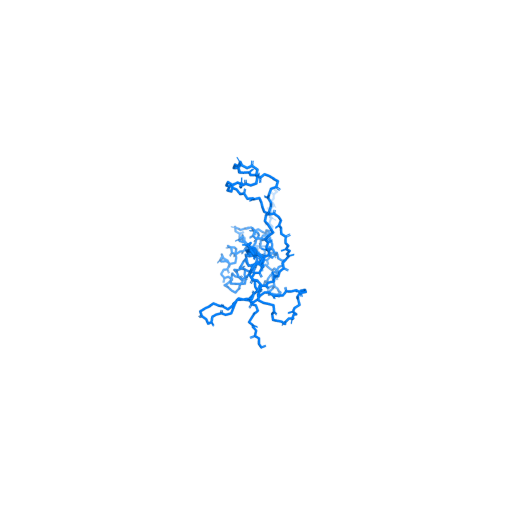
ATOM 1169 N N . LEU A 1 144 ? -21.556 -8.883 0.525 1.00 41.88 144 LEU A N 1
ATOM 1170 C CA . LEU A 1 144 ? -22.380 -10.084 0.667 1.00 41.88 144 LEU A CA 1
ATOM 1171 C C . LEU A 1 144 ? -23.008 -10.364 -0.703 1.00 41.88 144 LEU A C 1
ATOM 1173 O O . LEU A 1 144 ? -23.714 -9.501 -1.223 1.00 41.88 144 LEU A O 1
ATOM 1177 N N . VAL A 1 145 ? -22.656 -11.503 -1.300 1.00 35.53 145 VAL A N 1
ATOM 1178 C CA . VAL A 1 145 ? -23.262 -12.034 -2.532 1.00 35.53 145 VAL A CA 1
ATOM 1179 C C . VAL A 1 145 ? -24.353 -13.008 -2.135 1.00 35.53 145 VAL A C 1
ATOM 1181 O O . VAL A 1 145 ? -24.067 -13.827 -1.232 1.00 35.53 145 VAL A O 1
#

Organism: Mucor circinelloides f. lusitanicus (NCBI:txid29924)